Protein AF-A0A5C5FP89-F1 (afdb_monomer_lite)

Foldseek 3Di:
DDDDDPPPDPPPQADAAAALVVVQCVQAVDDFQQKEKEFEAEPPCVPAPADVLFDDDDSVCQSVVCVVQVSYNYHYYYLDPPHNVVQCQQQVHDHPRKMWIWGGHPFIFTQDIDTDNDVVVVVVVSVCCVVPNGDNVVGHTGCSPDQWDADPVRDTFGWDADPVGDIAGPDDPDPPDDDDD

pLDDT: mean 72.64, std 18.79, range [28.69, 94.38]

Radius of gyration: 19.4 Å; chains: 1; bounding box: 51×46×52 Å

Secondary structure (DSSP, 8-state):
-----------PPPPEE-SHHHHHHHHHHSPTT-EEEEEEE-S-GGGS-PPTTPPPPPHHHHHHHHHH-TTSEEEEEE--TTTHHHHHHHHT--SSSEEEEEE-SSS-EEEEEE--SSHHHHHHHHHHHHHSPPPGGGPEEP----SEEEPTTS-EEEEEE-TTS-EEETTS---------

Structure (mmCIF, N/CA/C/O backbone):
data_AF-A0A5C5FP89-F1
#
_entry.id   AF-A0A5C5FP89-F1
#
loop_
_atom_site.group_PDB
_atom_site.id
_atom_site.type_symbol
_atom_site.label_atom_id
_atom_site.label_alt_id
_atom_site.label_comp_id
_atom_site.label_asym_id
_atom_site.label_entity_id
_atom_site.label_seq_id
_atom_site.pdbx_PDB_ins_code
_atom_site.Cartn_x
_atom_site.Cartn_y
_atom_site.Cartn_z
_atom_site.occupancy
_atom_site.B_iso_or_equiv
_atom_site.auth_seq_id
_atom_site.auth_comp_id
_atom_site.auth_asym_id
_atom_site.auth_atom_id
_atom_site.pdbx_PDB_model_num
ATOM 1 N N . MET A 1 1 ? 16.993 -32.644 32.999 1.00 43.03 1 MET A N 1
ATOM 2 C CA . MET A 1 1 ? 16.289 -31.362 32.798 1.00 43.03 1 MET A CA 1
ATOM 3 C C . MET A 1 1 ? 16.339 -31.064 31.312 1.00 43.03 1 MET A C 1
ATOM 5 O O . MET A 1 1 ? 17.426 -30.865 30.789 1.00 43.03 1 MET A O 1
ATOM 9 N N . GLN A 1 2 ? 15.215 -31.202 30.614 1.00 43.31 2 GLN A N 1
ATOM 10 C CA . GLN A 1 2 ? 15.144 -31.054 29.160 1.00 43.31 2 GLN A CA 1
ATOM 11 C C . GLN A 1 2 ? 14.894 -29.572 28.864 1.00 43.31 2 GLN A C 1
ATOM 13 O O . GLN A 1 2 ? 13.896 -29.02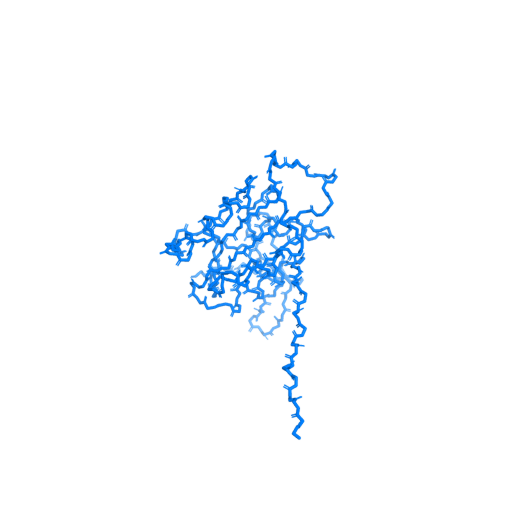0 29.318 1.00 43.31 2 GLN A O 1
ATOM 18 N N . ALA A 1 3 ? 15.847 -28.912 28.205 1.00 45.69 3 ALA A N 1
ATOM 19 C CA . ALA A 1 3 ? 15.730 -27.511 27.826 1.00 45.69 3 ALA A CA 1
ATOM 20 C C . ALA A 1 3 ? 14.676 -27.385 26.722 1.00 45.69 3 ALA A C 1
ATOM 22 O O . ALA A 1 3 ? 14.874 -27.867 25.607 1.00 45.69 3 ALA A O 1
ATOM 23 N N . THR A 1 4 ? 13.544 -26.770 27.047 1.00 46.62 4 THR A N 1
ATOM 24 C CA . THR A 1 4 ? 12.513 -26.402 26.081 1.00 46.62 4 THR A CA 1
ATOM 25 C C . THR A 1 4 ? 13.111 -25.338 25.162 1.00 46.62 4 THR A C 1
ATOM 27 O O . THR A 1 4 ? 13.268 -24.186 25.562 1.00 46.62 4 THR A O 1
ATOM 30 N N . GLN A 1 5 ? 13.529 -25.728 23.956 1.00 44.06 5 GLN A N 1
ATOM 31 C CA . GLN A 1 5 ? 13.910 -24.757 22.933 1.00 44.06 5 GLN A CA 1
ATOM 32 C C . GLN A 1 5 ? 12.669 -23.917 22.589 1.00 44.06 5 GLN A C 1
ATOM 34 O O . GLN A 1 5 ? 11.585 -24.492 22.442 1.00 44.06 5 GLN A O 1
ATOM 39 N N . PRO A 1 6 ? 12.783 -22.580 22.500 1.00 45.47 6 PRO A N 1
ATOM 40 C CA . PRO A 1 6 ? 11.658 -21.747 22.106 1.00 45.47 6 PRO A CA 1
ATOM 41 C C . PRO A 1 6 ? 11.221 -22.150 20.695 1.00 45.47 6 PRO A C 1
ATOM 43 O O . PRO A 1 6 ? 12.057 -22.277 19.800 1.00 45.47 6 PRO A O 1
ATOM 46 N N . LEU A 1 7 ? 9.917 -22.380 20.511 1.00 39.56 7 LEU A N 1
ATOM 47 C CA . LEU A 1 7 ? 9.324 -22.589 19.194 1.00 39.56 7 LEU A CA 1
ATOM 48 C C . LEU A 1 7 ? 9.660 -21.361 18.338 1.00 39.56 7 LEU A C 1
ATOM 50 O O . LEU A 1 7 ? 9.108 -20.282 18.547 1.00 39.56 7 LEU A O 1
ATOM 54 N N . VAL A 1 8 ? 10.586 -21.518 17.396 1.00 41.69 8 VAL A N 1
ATOM 55 C CA . VAL A 1 8 ? 10.813 -20.531 16.344 1.00 41.69 8 VAL A CA 1
ATOM 56 C C . VAL A 1 8 ? 9.601 -20.633 15.429 1.00 41.69 8 VAL A C 1
ATOM 58 O O . VAL A 1 8 ? 9.513 -21.541 14.606 1.00 41.69 8 VAL A O 1
ATOM 61 N N . VAL A 1 9 ? 8.618 -19.758 15.641 1.00 41.94 9 VAL A N 1
ATOM 62 C CA . VAL A 1 9 ? 7.492 -19.615 14.717 1.00 41.94 9 VAL A CA 1
ATOM 63 C C . VAL A 1 9 ? 8.095 -19.155 13.388 1.00 41.94 9 VAL A C 1
ATOM 65 O O . VAL A 1 9 ? 8.809 -18.146 13.387 1.00 41.94 9 VAL A O 1
ATOM 68 N N . PRO A 1 10 ? 7.899 -19.887 12.276 1.00 40.09 10 PRO A N 1
ATOM 69 C CA . PRO A 1 10 ? 8.333 -19.420 10.970 1.00 40.09 10 PRO A CA 1
ATOM 70 C C . PRO A 1 10 ? 7.722 -18.041 10.745 1.00 40.09 10 PRO A C 1
ATOM 72 O O . PRO A 1 10 ? 6.507 -17.887 10.846 1.00 40.09 10 PRO A O 1
ATOM 75 N N . VAL A 1 11 ? 8.564 -17.036 10.500 1.00 51.38 11 VAL A N 1
ATOM 76 C CA . VAL A 1 11 ? 8.094 -15.722 10.061 1.00 51.38 11 VAL A CA 1
ATOM 77 C C . VAL A 1 11 ? 7.350 -15.979 8.757 1.00 51.38 11 VAL A C 1
ATOM 79 O O . VAL A 1 11 ? 7.975 -16.388 7.778 1.00 51.38 11 VAL A O 1
ATOM 82 N N . GLU A 1 12 ? 6.022 -15.843 8.772 1.00 49.97 12 GLU A N 1
ATOM 83 C CA . GLU A 1 12 ? 5.224 -15.944 7.556 1.00 49.97 12 GLU A CA 1
ATOM 84 C C . GLU A 1 12 ? 5.830 -14.986 6.534 1.00 49.97 12 GLU A C 1
ATOM 86 O O . GLU A 1 12 ? 6.092 -13.815 6.831 1.00 49.97 12 GLU A O 1
ATOM 91 N N . ALA A 1 13 ? 6.161 -15.521 5.359 1.00 54.00 13 ALA A N 1
ATOM 92 C CA . ALA A 1 13 ? 6.720 -14.716 4.291 1.00 54.00 13 ALA A CA 1
ATOM 93 C C . ALA A 1 13 ? 5.739 -13.566 4.007 1.00 54.00 13 ALA A C 1
ATOM 95 O O . ALA A 1 13 ? 4.537 -13.832 3.911 1.00 54.00 13 ALA A O 1
ATOM 96 N N . PRO A 1 14 ? 6.207 -12.308 3.906 1.00 64.69 14 PRO A N 1
ATOM 97 C CA . PRO A 1 14 ? 5.316 -11.193 3.628 1.00 64.69 14 PRO A CA 1
ATOM 98 C C . PRO A 1 14 ? 4.560 -11.475 2.328 1.00 64.69 14 PRO A C 1
ATOM 100 O O . PRO A 1 14 ? 5.167 -11.627 1.269 1.00 64.69 14 PRO A O 1
ATOM 103 N N . HIS A 1 15 ? 3.239 -11.602 2.441 1.00 78.62 15 HIS A N 1
ATOM 104 C CA . HIS A 1 15 ? 2.358 -11.860 1.313 1.00 78.62 15 HIS A CA 1
ATOM 105 C C . HIS A 1 15 ? 2.181 -10.576 0.497 1.00 78.62 15 HIS A C 1
ATOM 107 O O . HIS A 1 15 ? 1.910 -9.506 1.051 1.00 78.62 15 HIS A O 1
ATOM 113 N N . GLU A 1 16 ? 2.367 -10.684 -0.814 1.00 88.12 16 GLU A N 1
ATOM 114 C CA . GLU A 1 16 ? 2.169 -9.584 -1.751 1.00 88.12 16 GLU A CA 1
ATOM 115 C C . GLU A 1 16 ? 0.729 -9.595 -2.258 1.00 88.12 16 GLU A C 1
ATOM 117 O O . GLU A 1 16 ? 0.216 -10.632 -2.660 1.00 88.12 16 GLU A O 1
ATOM 122 N N . LEU A 1 17 ? 0.083 -8.432 -2.238 1.00 89.75 17 LEU A N 1
ATOM 123 C CA . LEU A 1 17 ? -1.274 -8.252 -2.740 1.00 89.75 17 LEU A CA 1
ATOM 124 C C . LEU A 1 17 ? -1.214 -8.004 -4.248 1.00 89.75 17 LEU A C 1
ATOM 126 O O . LEU A 1 17 ? -0.549 -7.065 -4.695 1.00 89.75 17 LEU A O 1
ATOM 130 N N . GLU A 1 18 ? -1.944 -8.790 -5.026 1.00 90.19 18 GLU A N 1
ATOM 131 C CA . GLU A 1 18 ? -1.936 -8.730 -6.492 1.00 90.19 18 GLU A CA 1
ATOM 132 C C . GLU A 1 18 ? -3.282 -8.256 -7.059 1.00 90.19 18 GLU A C 1
ATOM 134 O O . GLU A 1 18 ? -3.382 -7.865 -8.226 1.00 90.19 18 GLU A O 1
ATOM 139 N N . THR A 1 19 ? -4.339 -8.252 -6.243 1.00 88.50 19 THR A N 1
ATOM 140 C CA . THR A 1 19 ? -5.709 -7.976 -6.689 1.00 88.50 19 THR A CA 1
ATOM 141 C C . THR A 1 19 ? -6.420 -6.908 -5.856 1.00 88.50 19 THR A C 1
ATOM 143 O O . THR A 1 19 ? -6.115 -6.644 -4.693 1.00 88.50 19 THR A O 1
ATOM 146 N N . VAL A 1 20 ? -7.439 -6.279 -6.454 1.00 87.62 20 VAL A N 1
ATOM 147 C CA . VAL A 1 20 ? -8.316 -5.328 -5.741 1.00 87.62 20 VAL A CA 1
ATOM 148 C C . VAL A 1 20 ? -9.168 -6.027 -4.675 1.00 87.62 20 VAL A C 1
ATOM 150 O O . VAL A 1 20 ? -9.603 -5.372 -3.728 1.00 87.62 20 VAL A O 1
ATOM 153 N N . ASP A 1 21 ? -9.426 -7.328 -4.817 1.00 85.94 21 ASP A N 1
ATOM 154 C CA . ASP A 1 21 ? -10.199 -8.082 -3.830 1.00 85.94 21 ASP A CA 1
ATOM 155 C C . ASP A 1 21 ? -9.371 -8.325 -2.560 1.00 85.94 21 ASP A C 1
ATOM 157 O O . ASP A 1 21 ? -9.863 -8.021 -1.479 1.00 85.94 21 ASP A O 1
ATOM 161 N N . GLU A 1 22 ? -8.096 -8.706 -2.674 1.00 88.94 22 GLU A N 1
ATOM 162 C CA . GLU A 1 22 ? -7.185 -8.811 -1.519 1.00 88.94 22 GLU A CA 1
ATOM 163 C C . GLU A 1 22 ? -6.977 -7.447 -0.841 1.00 88.94 22 GLU A C 1
ATOM 165 O O . 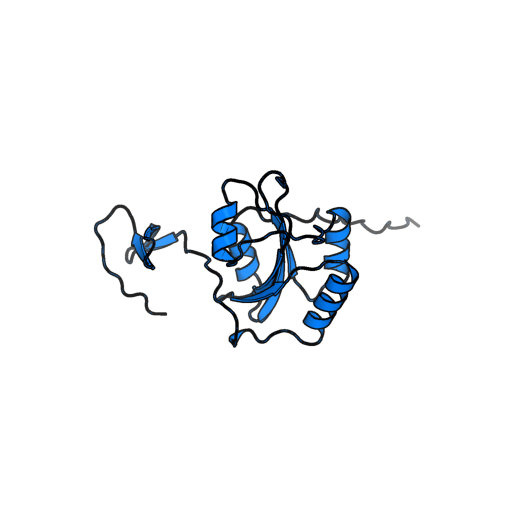GLU A 1 22 ? -7.067 -7.324 0.380 1.00 88.94 22 GLU A O 1
ATOM 170 N N . LEU A 1 23 ? -6.790 -6.382 -1.635 1.00 90.94 23 LEU A N 1
ATOM 171 C CA . LEU A 1 23 ? -6.728 -5.008 -1.124 1.00 90.94 23 LEU A CA 1
ATOM 172 C C . LEU A 1 23 ? -7.995 -4.641 -0.334 1.00 90.94 23 LEU A C 1
ATOM 174 O O . LEU A 1 23 ? -7.919 -3.981 0.704 1.00 90.94 23 LEU A O 1
ATOM 178 N N . ARG A 1 24 ? -9.171 -5.034 -0.841 1.00 86.06 24 ARG A N 1
ATOM 179 C CA . ARG A 1 24 ? -10.451 -4.799 -0.169 1.00 86.06 24 ARG A CA 1
ATOM 180 C C . ARG A 1 24 ? -10.517 -5.570 1.139 1.00 86.06 24 ARG A C 1
ATOM 182 O O . ARG A 1 24 ? -10.931 -4.982 2.130 1.00 86.06 24 ARG A O 1
ATOM 189 N N . GLU A 1 25 ? -10.171 -6.850 1.129 1.00 86.81 25 GLU A N 1
ATOM 190 C CA . GLU A 1 25 ? -10.216 -7.694 2.323 1.00 86.81 25 GLU A CA 1
ATOM 191 C C . GLU A 1 25 ? -9.359 -7.099 3.437 1.00 86.81 25 GLU A C 1
ATOM 193 O O . GLU A 1 25 ? -9.886 -6.866 4.520 1.00 86.81 25 GLU A O 1
ATOM 198 N N . VAL A 1 26 ? -8.115 -6.718 3.128 1.00 90.06 26 VAL A N 1
ATOM 199 C CA . VAL A 1 26 ? -7.213 -6.046 4.076 1.00 90.06 26 VAL A CA 1
ATOM 200 C C . VAL A 1 26 ? -7.820 -4.747 4.608 1.00 90.06 26 VAL A C 1
ATOM 202 O O . VAL A 1 26 ? -7.876 -4.526 5.810 1.00 90.06 26 VAL A O 1
ATOM 205 N N . LEU A 1 27 ? -8.309 -3.864 3.735 1.00 87.25 27 LEU A N 1
ATOM 206 C CA . LEU A 1 27 ? -8.852 -2.574 4.175 1.00 87.25 27 LEU A CA 1
ATOM 207 C C . LEU A 1 27 ? -10.108 -2.712 5.045 1.00 87.25 27 LEU A C 1
ATOM 209 O O . LEU A 1 27 ? -10.305 -1.907 5.954 1.00 87.25 27 LEU A O 1
ATOM 213 N N . LEU A 1 28 ? -10.961 -3.694 4.749 1.00 85.00 28 LEU A N 1
ATOM 214 C CA . LEU A 1 28 ? -12.220 -3.914 5.461 1.00 85.00 28 LEU A CA 1
ATOM 215 C C . LEU A 1 28 ? -12.056 -4.744 6.740 1.00 85.00 28 LEU A C 1
ATOM 217 O O . LEU A 1 28 ? -12.933 -4.665 7.598 1.00 85.00 28 LEU A O 1
ATOM 221 N N . SER A 1 29 ? -10.987 -5.539 6.869 1.00 84.25 29 SER A N 1
ATOM 222 C CA . SER A 1 29 ? -10.703 -6.306 8.089 1.00 84.25 29 SER A CA 1
ATOM 223 C C . SER A 1 29 ? -10.121 -5.456 9.214 1.00 84.25 29 SER A C 1
ATOM 225 O O . SER A 1 29 ? -10.146 -5.874 10.367 1.00 84.25 29 SER A O 1
ATOM 227 N N . GLU A 1 30 ? -9.574 -4.290 8.881 1.00 87.38 30 GLU A N 1
ATOM 228 C CA . GLU A 1 30 ? -8.964 -3.378 9.844 1.00 87.38 30 GLU A CA 1
ATOM 229 C C . GLU A 1 30 ? -10.005 -2.521 10.570 1.00 87.38 30 GLU A C 1
ATOM 231 O O . GLU A 1 30 ? -11.044 -2.156 10.012 1.00 87.38 30 GLU A O 1
ATOM 236 N N . ASP A 1 31 ? -9.692 -2.154 11.813 1.00 84.25 31 ASP A N 1
ATOM 237 C CA . ASP A 1 31 ? -10.532 -1.267 12.613 1.00 84.25 31 ASP A CA 1
ATOM 238 C C . ASP A 1 31 ? -10.695 0.107 11.948 1.00 84.25 31 ASP A C 1
ATOM 240 O O . ASP A 1 31 ? -9.794 0.626 11.276 1.00 84.25 31 ASP A O 1
ATOM 244 N N . GLU A 1 32 ? -11.851 0.738 12.170 1.00 78.88 32 GLU A N 1
ATOM 245 C CA . GLU A 1 32 ? -12.109 2.079 11.656 1.00 78.88 32 GLU A CA 1
ATOM 246 C C . GLU A 1 32 ? -11.060 3.071 12.176 1.00 78.88 32 GLU A C 1
ATOM 248 O O . GLU A 1 32 ? -10.878 3.259 13.378 1.00 78.88 32 GLU A O 1
ATOM 253 N N . GLY A 1 33 ? -10.356 3.714 11.244 1.00 74.69 33 GLY A N 1
ATOM 254 C CA . GLY A 1 33 ? -9.308 4.681 11.566 1.00 74.69 33 GLY A CA 1
ATOM 255 C C . GLY A 1 33 ? -7.921 4.077 11.797 1.00 74.69 33 GLY A C 1
ATOM 256 O O . GLY A 1 33 ? -6.966 4.846 11.925 1.00 74.69 33 GLY A O 1
ATOM 257 N N . ARG A 1 34 ? -7.758 2.745 11.771 1.00 88.25 34 ARG A N 1
ATOM 258 C CA . ARG A 1 34 ? -6.424 2.132 11.747 1.00 88.25 34 ARG A CA 1
ATOM 259 C C . ARG A 1 34 ? -5.715 2.471 10.439 1.00 88.25 34 ARG A C 1
ATOM 261 O O . ARG A 1 34 ? -6.316 2.441 9.366 1.00 88.25 34 ARG A O 1
ATOM 268 N N . LEU A 1 35 ? -4.435 2.828 10.525 1.00 92.75 35 LEU A N 1
ATOM 269 C CA . LEU A 1 35 ? -3.644 3.175 9.350 1.00 92.75 35 LEU A CA 1
ATOM 270 C C . LEU A 1 35 ? -3.104 1.919 8.668 1.00 92.75 35 LEU A C 1
ATOM 272 O O . LEU A 1 35 ? -2.380 1.125 9.272 1.00 92.75 35 LEU A O 1
ATOM 276 N N . VAL A 1 36 ? -3.416 1.806 7.381 1.00 93.81 36 VAL A N 1
ATOM 277 C CA . VAL A 1 36 ? -2.925 0.763 6.483 1.00 93.81 36 VAL A CA 1
ATOM 278 C C . VAL A 1 36 ? -1.993 1.408 5.468 1.00 93.81 36 VAL A C 1
ATOM 280 O O . VAL A 1 36 ? -2.368 2.361 4.784 1.00 93.81 36 VAL A O 1
ATOM 283 N N . VAL A 1 37 ? -0.761 0.926 5.380 1.00 94.38 37 VAL A N 1
ATOM 284 C CA . VAL A 1 37 ? 0.285 1.480 4.521 1.00 94.38 37 VAL A CA 1
ATOM 285 C C . VAL A 1 37 ? 0.610 0.475 3.427 1.00 94.38 37 VAL A C 1
ATOM 287 O O . VAL A 1 37 ? 1.038 -0.635 3.712 1.00 94.38 37 VAL A O 1
ATOM 290 N N . PHE A 1 38 ? 0.450 0.879 2.172 1.00 93.88 38 PHE A N 1
ATOM 291 C CA . PHE A 1 38 ? 0.782 0.065 1.009 1.00 93.88 38 PHE A CA 1
ATOM 292 C C . PHE A 1 38 ? 2.047 0.570 0.331 1.00 93.88 38 PHE A C 1
ATOM 294 O O . PHE A 1 38 ? 2.103 1.729 -0.082 1.00 93.88 38 PHE A O 1
ATOM 301 N N . GLU A 1 39 ? 3.021 -0.308 0.123 1.00 92.25 39 GLU A N 1
ATOM 302 C CA . GLU A 1 39 ? 4.053 -0.117 -0.892 1.00 92.25 39 GLU A CA 1
ATOM 303 C C . GLU A 1 39 ? 3.571 -0.735 -2.209 1.00 92.25 39 GLU A C 1
ATOM 305 O O . GLU A 1 39 ? 3.544 -1.949 -2.355 1.00 92.25 39 GLU A O 1
ATOM 310 N N . CYS A 1 40 ? 3.194 0.087 -3.185 1.00 90.62 40 CYS A N 1
ATOM 311 C CA . CYS A 1 40 ? 2.843 -0.365 -4.530 1.00 90.62 40 CYS A CA 1
ATOM 312 C C . CYS A 1 40 ? 4.087 -0.368 -5.419 1.00 90.62 40 CYS A C 1
ATOM 314 O O . CYS A 1 40 ? 4.668 0.699 -5.628 1.00 90.62 40 CYS A O 1
ATOM 316 N N . PHE A 1 41 ? 4.472 -1.507 -5.987 1.00 87.12 41 PHE A N 1
ATOM 317 C CA . PHE A 1 41 ? 5.668 -1.656 -6.827 1.00 87.12 41 PHE A CA 1
ATOM 318 C C . PHE A 1 41 ? 5.368 -2.499 -8.075 1.00 87.12 41 PHE A C 1
ATOM 320 O O . PHE A 1 41 ? 4.424 -3.276 -8.087 1.00 87.12 41 PHE A O 1
ATOM 327 N N . ASP A 1 42 ? 6.135 -2.309 -9.149 1.00 83.12 42 ASP A N 1
ATOM 328 C CA . ASP A 1 42 ? 6.012 -3.082 -10.395 1.00 83.12 42 ASP A CA 1
ATOM 329 C C . ASP A 1 42 ? 7.327 -3.847 -10.599 1.00 83.12 42 ASP A C 1
ATOM 331 O O . ASP A 1 42 ? 8.382 -3.216 -10.715 1.00 83.12 42 ASP A O 1
ATOM 335 N N . GLU A 1 43 ? 7.276 -5.182 -10.571 1.00 68.44 43 GLU A N 1
ATOM 336 C CA . GLU A 1 43 ? 8.444 -6.046 -10.801 1.00 68.44 43 GLU A CA 1
ATOM 337 C C . GLU A 1 43 ? 8.872 -6.051 -12.276 1.00 68.44 43 GLU A C 1
ATOM 339 O O . GLU A 1 43 ? 10.064 -6.132 -12.585 1.00 68.44 43 GLU A O 1
ATOM 344 N N . ASP A 1 44 ? 7.923 -5.833 -13.193 1.00 64.69 44 ASP A N 1
ATOM 345 C CA . ASP A 1 44 ? 8.137 -5.725 -14.635 1.00 64.69 44 ASP A CA 1
ATOM 346 C C . ASP A 1 44 ? 8.573 -4.294 -15.011 1.00 64.69 44 ASP A C 1
ATOM 348 O O . ASP A 1 44 ? 8.008 -3.634 -15.897 1.00 64.69 44 ASP A O 1
ATOM 352 N N . LEU A 1 45 ? 9.636 -3.806 -14.354 1.00 55.38 45 LEU A N 1
ATOM 353 C CA . LEU A 1 45 ? 10.233 -2.465 -14.510 1.00 55.38 45 LEU A CA 1
ATOM 354 C C . LEU A 1 45 ? 10.488 -2.041 -15.974 1.00 55.38 45 LEU A C 1
ATOM 356 O O . LEU A 1 45 ? 10.678 -0.855 -16.244 1.00 55.38 45 LEU A O 1
ATOM 360 N N . GLY A 1 46 ? 10.458 -2.973 -16.933 1.00 45.72 46 GLY A N 1
ATOM 361 C CA . GLY A 1 46 ? 10.626 -2.730 -18.367 1.00 45.72 46 GLY A CA 1
ATOM 362 C C . GLY A 1 46 ? 9.574 -1.818 -19.021 1.00 45.72 46 GLY A C 1
ATOM 363 O O . GLY A 1 46 ? 9.813 -1.347 -20.131 1.00 45.72 46 GLY A O 1
ATOM 364 N N . ALA A 1 47 ? 8.439 -1.527 -18.367 1.00 45.34 47 ALA A N 1
ATOM 365 C CA . ALA A 1 47 ? 7.380 -0.674 -18.932 1.00 45.34 47 ALA A CA 1
ATOM 366 C C . ALA A 1 47 ? 6.996 0.557 -18.085 1.00 45.34 47 ALA A C 1
ATOM 368 O O . ALA A 1 47 ? 6.087 1.302 -18.471 1.00 45.34 47 ALA A O 1
ATOM 369 N N . PHE A 1 48 ? 7.647 0.792 -16.943 1.00 48.50 48 PHE A N 1
ATOM 370 C CA . PHE A 1 48 ? 7.384 1.970 -16.112 1.00 48.50 48 PHE A CA 1
ATOM 371 C C . PHE A 1 48 ? 8.373 3.091 -16.422 1.00 48.50 48 PHE A C 1
ATOM 373 O O . PHE A 1 48 ? 9.538 2.842 -16.700 1.00 48.50 48 PHE A O 1
ATOM 380 N N . ARG A 1 49 ? 7.933 4.354 -16.341 1.00 50.53 49 ARG A N 1
ATOM 381 C CA . ARG A 1 49 ? 8.873 5.456 -16.099 1.00 50.53 49 ARG A CA 1
ATOM 382 C C . ARG A 1 49 ? 9.264 5.348 -14.623 1.00 50.53 49 ARG A C 1
ATOM 384 O O . ARG A 1 49 ? 8.432 5.749 -13.803 1.00 50.53 49 ARG A O 1
ATOM 391 N N . PRO A 1 50 ? 10.434 4.791 -14.254 1.00 54.66 50 PRO A N 1
ATOM 392 C CA . PRO A 1 50 ? 10.850 4.802 -12.862 1.00 54.66 50 PRO A CA 1
ATOM 393 C C . PRO A 1 50 ? 10.878 6.256 -12.399 1.00 54.66 50 PRO A C 1
ATOM 395 O O . PRO A 1 50 ? 11.333 7.146 -13.125 1.00 54.66 50 PRO A O 1
ATOM 398 N N . VAL A 1 51 ? 10.368 6.522 -11.200 1.00 56.94 51 VAL A N 1
ATOM 399 C CA . VAL A 1 51 ? 10.672 7.797 -10.549 1.00 56.94 51 VAL A CA 1
ATOM 400 C C . VAL A 1 51 ? 12.185 7.827 -10.364 1.00 56.94 51 VAL A C 1
ATOM 402 O O . VAL A 1 51 ? 12.724 6.882 -9.780 1.00 56.94 51 VAL A O 1
ATOM 405 N N . PRO A 1 52 ? 12.889 8.868 -10.838 1.00 55.41 52 PRO A N 1
ATOM 406 C CA . PRO A 1 52 ? 14.315 8.987 -10.592 1.00 55.41 52 PRO A CA 1
ATOM 407 C C . PRO A 1 52 ? 14.573 8.875 -9.086 1.00 55.41 52 PRO A C 1
ATOM 409 O O . PRO A 1 52 ? 13.988 9.621 -8.303 1.00 55.41 52 PRO A O 1
ATOM 412 N N . ASN A 1 53 ? 15.436 7.939 -8.695 1.00 58.94 53 ASN A N 1
ATOM 413 C CA . ASN A 1 53 ? 15.862 7.692 -7.313 1.00 58.94 53 ASN A CA 1
ATOM 414 C C . ASN A 1 53 ? 14.838 7.049 -6.363 1.00 58.94 53 ASN A C 1
ATOM 416 O O . ASN A 1 53 ? 15.185 6.846 -5.204 1.00 58.94 53 ASN A O 1
ATOM 420 N N . ALA A 1 54 ? 13.628 6.682 -6.800 1.00 61.50 54 ALA A N 1
ATOM 421 C CA . ALA A 1 54 ? 12.742 5.906 -5.929 1.00 61.50 54 ALA A CA 1
ATOM 422 C C . ALA A 1 54 ? 13.186 4.441 -5.901 1.00 61.50 54 ALA A C 1
ATOM 424 O O . ALA A 1 54 ? 13.317 3.802 -6.947 1.00 61.50 54 ALA A O 1
ATOM 425 N N . ARG A 1 55 ? 13.428 3.914 -4.700 1.00 64.75 55 ARG A N 1
ATOM 426 C CA . ARG A 1 55 ? 13.822 2.517 -4.497 1.00 64.75 55 ARG A CA 1
ATOM 427 C C . ARG A 1 55 ? 12.623 1.709 -4.019 1.00 64.75 55 ARG A C 1
ATOM 429 O O . ARG A 1 55 ? 11.938 2.125 -3.090 1.00 64.75 55 ARG A O 1
ATOM 436 N N . VAL A 1 56 ? 12.393 0.569 -4.668 1.00 73.00 56 VAL A N 1
ATOM 437 C CA . VAL A 1 56 ? 11.537 -0.493 -4.126 1.00 73.00 56 VAL A CA 1
ATOM 438 C C . VAL A 1 56 ? 12.254 -1.062 -2.908 1.00 73.00 56 VAL A C 1
ATOM 440 O O . VAL A 1 56 ? 13.465 -1.302 -2.968 1.00 73.00 56 VAL A O 1
ATOM 443 N N . LEU A 1 57 ? 11.535 -1.252 -1.809 1.00 74.31 57 LEU A N 1
ATOM 444 C CA . LEU A 1 57 ? 12.086 -1.878 -0.624 1.00 74.31 57 LEU A CA 1
ATOM 445 C C . LEU A 1 57 ? 12.386 -3.355 -0.933 1.00 74.31 57 LEU A C 1
ATOM 447 O O . LEU A 1 57 ? 11.482 -4.082 -1.361 1.00 74.31 57 LEU A O 1
ATOM 451 N N . PRO A 1 58 ? 13.628 -3.826 -0.716 1.00 78.56 58 PRO A N 1
ATOM 452 C CA . PRO A 1 58 ? 13.962 -5.232 -0.897 1.00 78.56 58 PRO A CA 1
ATOM 453 C C . PRO A 1 58 ? 13.080 -6.123 -0.024 1.00 78.56 58 PRO A C 1
ATOM 455 O O . PRO A 1 58 ? 12.814 -5.782 1.130 1.00 78.56 58 PRO A O 1
ATOM 458 N N . PHE A 1 59 ? 12.690 -7.285 -0.550 1.00 74.00 59 PHE A N 1
ATOM 459 C CA . PHE A 1 59 ? 11.809 -8.238 0.132 1.00 74.00 59 PHE A CA 1
ATOM 460 C C . PHE A 1 59 ? 12.260 -8.549 1.569 1.00 74.00 59 PHE A C 1
ATOM 462 O O . PHE A 1 59 ? 11.464 -8.499 2.503 1.00 74.00 59 PHE A O 1
ATOM 469 N N . GLU A 1 60 ? 13.564 -8.754 1.767 1.00 78.44 60 GLU A N 1
ATOM 470 C CA . GLU A 1 60 ? 14.180 -9.051 3.067 1.00 78.44 60 GLU A CA 1
ATOM 471 C C . GLU A 1 60 ? 13.927 -7.970 4.133 1.00 78.44 60 GLU A C 1
ATOM 473 O O . GLU A 1 60 ? 13.869 -8.271 5.322 1.00 78.44 60 GLU A O 1
ATOM 478 N N . LYS A 1 61 ? 13.745 -6.708 3.723 1.00 82.06 61 LYS A N 1
ATOM 479 C CA . LYS A 1 61 ? 13.531 -5.574 4.636 1.00 82.06 61 LYS A CA 1
ATOM 480 C C . LYS A 1 61 ? 12.063 -5.333 4.978 1.00 82.06 61 LYS A C 1
ATOM 482 O O . LYS A 1 61 ? 11.776 -4.621 5.938 1.00 82.06 61 LYS A O 1
ATOM 487 N N . ARG A 1 62 ? 11.131 -5.925 4.228 1.00 84.69 62 ARG A N 1
ATOM 488 C CA . ARG A 1 62 ? 9.682 -5.743 4.412 1.00 84.69 62 ARG A CA 1
ATOM 489 C C . ARG A 1 62 ? 9.212 -6.245 5.774 1.00 84.69 62 ARG A C 1
ATOM 491 O O . ARG A 1 62 ? 8.559 -5.514 6.515 1.00 84.69 62 ARG A O 1
ATOM 498 N N . ALA A 1 63 ? 9.640 -7.452 6.149 1.00 82.06 63 ALA A N 1
ATOM 499 C CA . ALA A 1 63 ? 9.331 -8.031 7.456 1.00 82.06 63 ALA A CA 1
ATOM 500 C C . ALA A 1 63 ? 9.925 -7.198 8.606 1.00 82.06 63 ALA A C 1
ATOM 502 O O . ALA A 1 63 ? 9.243 -6.932 9.595 1.00 82.06 63 ALA A O 1
ATOM 503 N N . SER A 1 64 ? 11.167 -6.723 8.459 1.00 86.00 64 SER A N 1
ATOM 504 C CA . SER A 1 64 ? 11.802 -5.845 9.450 1.00 86.00 64 SER A CA 1
ATOM 505 C C . SER A 1 64 ? 11.058 -4.519 9.615 1.00 86.00 64 SER A C 1
ATOM 507 O O . SER A 1 64 ? 10.971 -4.000 10.726 1.00 86.00 64 SER A O 1
ATOM 509 N N . LEU A 1 65 ? 10.490 -3.978 8.534 1.00 86.56 65 LEU A N 1
ATOM 510 C CA . LEU A 1 65 ? 9.719 -2.740 8.576 1.00 86.56 65 LEU A CA 1
ATOM 511 C C . LEU A 1 65 ? 8.401 -2.916 9.339 1.00 86.56 65 LEU A C 1
ATOM 513 O O . LEU A 1 65 ? 8.097 -2.113 10.218 1.00 86.56 65 LEU A O 1
ATOM 517 N N . ALA A 1 66 ? 7.658 -3.989 9.057 1.00 86.25 66 ALA A N 1
ATOM 518 C CA . ALA A 1 66 ? 6.439 -4.320 9.793 1.00 86.25 66 ALA A CA 1
ATOM 519 C C . ALA A 1 66 ? 6.719 -4.546 11.292 1.00 86.25 66 ALA A C 1
ATOM 521 O O . ALA A 1 66 ? 5.963 -4.087 12.145 1.00 86.25 66 ALA A O 1
ATOM 522 N N . GLN A 1 67 ? 7.849 -5.178 11.626 1.00 87.12 67 GLN A N 1
ATOM 523 C CA . GLN A 1 67 ? 8.285 -5.360 13.016 1.00 87.12 67 GLN A CA 1
ATOM 524 C C . GLN A 1 67 ? 8.664 -4.043 13.707 1.00 87.12 67 GLN A C 1
ATOM 526 O O . GLN A 1 67 ? 8.420 -3.891 14.902 1.00 87.12 67 GLN A O 1
ATOM 531 N N . ALA A 1 68 ? 9.256 -3.092 12.979 1.00 89.25 68 ALA A N 1
ATOM 532 C CA . ALA A 1 68 ? 9.657 -1.798 13.531 1.00 89.25 68 ALA A CA 1
ATOM 533 C C . ALA A 1 68 ? 8.462 -0.874 13.827 1.00 89.25 68 ALA A C 1
ATOM 535 O O . ALA A 1 68 ? 8.551 -0.032 14.721 1.00 89.25 68 ALA A O 1
ATOM 536 N N . TYR A 1 69 ? 7.347 -1.037 13.107 1.00 91.31 69 TYR A N 1
ATOM 537 C CA . TYR A 1 69 ? 6.149 -0.200 13.234 1.00 91.31 69 TYR A CA 1
ATOM 538 C C . TYR A 1 69 ? 4.879 -1.046 13.436 1.00 91.31 69 TYR A C 1
ATOM 540 O O . TYR A 1 69 ? 3.977 -1.002 12.602 1.00 91.31 69 TYR A O 1
ATOM 548 N N . PRO A 1 70 ? 4.755 -1.787 14.553 1.00 88.25 70 PRO A N 1
ATOM 549 C CA . PRO A 1 70 ? 3.665 -2.750 14.762 1.00 88.25 70 PRO A CA 1
ATOM 550 C C . PRO A 1 70 ? 2.271 -2.108 14.882 1.00 88.25 70 PRO A C 1
ATOM 552 O O . PRO A 1 70 ? 1.254 -2.788 14.763 1.00 88.25 70 PRO A O 1
ATOM 555 N N . SER A 1 71 ? 2.202 -0.797 15.130 1.00 87.94 71 SER A N 1
ATOM 556 C CA . SER A 1 71 ? 0.949 -0.035 15.134 1.00 87.94 71 SER A CA 1
ATOM 557 C C . SER A 1 71 ? 0.404 0.243 13.729 1.00 87.94 71 SER A C 1
ATOM 559 O O . SER A 1 71 ? -0.778 0.563 13.596 1.00 87.94 71 SER A O 1
ATOM 561 N N . LEU A 1 72 ? 1.228 0.101 12.687 1.00 90.56 72 LEU A N 1
ATOM 562 C CA . LEU A 1 72 ? 0.845 0.277 11.288 1.00 90.56 72 LEU A CA 1
ATOM 563 C C . LEU A 1 72 ? 0.632 -1.090 10.629 1.00 90.56 72 LEU A C 1
ATOM 565 O O . LEU A 1 72 ? 1.444 -1.998 10.790 1.00 90.56 72 LEU A O 1
ATOM 569 N N . ALA A 1 73 ? -0.432 -1.226 9.839 1.00 91.81 73 ALA A N 1
ATOM 570 C CA . ALA A 1 73 ? -0.623 -2.393 8.981 1.00 91.81 73 ALA A CA 1
ATOM 571 C C . ALA A 1 73 ? 0.111 -2.151 7.653 1.00 91.81 73 ALA A C 1
ATOM 573 O O . ALA A 1 73 ? -0.392 -1.438 6.786 1.00 91.81 73 ALA A O 1
ATOM 574 N N . ILE A 1 74 ? 1.340 -2.658 7.520 1.00 92.19 74 ILE A N 1
ATOM 575 C CA . ILE A 1 74 ? 2.179 -2.440 6.331 1.00 92.19 74 ILE A CA 1
ATOM 576 C C . ILE A 1 74 ? 2.040 -3.628 5.376 1.00 92.19 74 ILE A C 1
ATOM 578 O O . ILE A 1 74 ? 2.335 -4.762 5.744 1.00 92.19 74 ILE A O 1
ATOM 582 N N . HIS A 1 75 ? 1.633 -3.352 4.139 1.00 92.06 75 HIS A N 1
ATOM 583 C CA . HIS A 1 75 ? 1.428 -4.339 3.083 1.00 92.06 75 HIS A CA 1
ATOM 584 C C . HIS A 1 75 ? 2.144 -3.930 1.797 1.00 92.06 75 HIS A C 1
ATOM 586 O O . HIS A 1 75 ? 2.407 -2.753 1.539 1.00 92.06 75 HIS A O 1
ATOM 592 N N . HIS A 1 76 ? 2.416 -4.915 0.951 1.00 91.44 76 HIS A N 1
ATOM 593 C CA . HIS A 1 76 ? 3.126 -4.729 -0.307 1.00 91.44 76 HIS A CA 1
ATOM 594 C C . HIS A 1 76 ? 2.201 -5.144 -1.446 1.00 91.44 76 HIS A C 1
ATOM 596 O O . HIS A 1 76 ? 1.610 -6.216 -1.397 1.00 91.44 76 HIS A O 1
ATOM 602 N N . VAL A 1 77 ? 2.028 -4.269 -2.433 1.00 91.44 77 VAL A N 1
ATOM 603 C CA . VAL A 1 77 ? 1.111 -4.449 -3.561 1.00 91.44 77 VAL A CA 1
ATOM 604 C C . VAL A 1 77 ? 1.936 -4.600 -4.830 1.00 91.44 77 VAL A C 1
ATOM 606 O O . VAL A 1 77 ? 2.575 -3.639 -5.273 1.00 91.44 77 VAL A O 1
ATOM 609 N N . SER A 1 78 ? 1.896 -5.790 -5.414 1.00 89.75 78 SER A N 1
ATOM 610 C CA . SER A 1 78 ? 2.565 -6.090 -6.672 1.00 89.75 78 SER A CA 1
ATOM 611 C C . SER A 1 78 ? 1.681 -5.664 -7.847 1.00 89.75 78 SER A C 1
ATOM 613 O O . SER A 1 78 ? 0.494 -5.979 -7.925 1.00 89.75 78 SER A O 1
ATOM 615 N N . LEU A 1 79 ? 2.239 -4.880 -8.768 1.00 86.81 79 LEU A N 1
ATOM 616 C CA . LEU A 1 79 ? 1.532 -4.311 -9.919 1.00 86.81 79 LEU A CA 1
ATOM 617 C C . LEU A 1 79 ? 1.686 -5.171 -11.172 1.00 86.81 79 LEU A C 1
ATOM 619 O O . LEU A 1 79 ? 1.923 -4.656 -12.269 1.00 86.81 79 LEU A O 1
ATOM 623 N N . THR A 1 80 ? 1.498 -6.476 -11.014 1.00 82.75 80 THR A N 1
ATOM 624 C CA . THR A 1 80 ? 1.542 -7.447 -12.105 1.00 82.75 80 THR A CA 1
ATOM 625 C C . THR A 1 80 ? 0.326 -7.318 -13.027 1.00 82.75 80 THR A C 1
ATOM 627 O O . THR A 1 80 ? -0.753 -6.807 -12.686 1.00 82.75 80 THR A O 1
ATOM 630 N N . ARG A 1 81 ? 0.492 -7.755 -14.279 1.00 78.44 81 ARG A N 1
ATOM 631 C CA . ARG A 1 81 ? -0.648 -7.923 -15.191 1.00 78.44 81 ARG A CA 1
ATOM 632 C C . ARG A 1 81 ? -1.424 -9.191 -14.805 1.00 78.44 81 ARG A C 1
ATOM 634 O O . ARG A 1 81 ? -0.788 -10.184 -14.478 1.00 78.44 81 ARG A O 1
ATOM 641 N N . PRO A 1 82 ? -2.768 -9.201 -14.922 1.00 84.25 82 PRO A N 1
ATOM 642 C CA . PRO A 1 82 ? -3.618 -8.193 -15.572 1.00 84.25 82 PRO A CA 1
ATOM 643 C C . PRO A 1 82 ? -4.166 -7.090 -14.642 1.00 84.25 82 PRO A C 1
ATOM 645 O O . PRO A 1 82 ? -4.723 -6.109 -15.138 1.00 84.25 82 PRO A O 1
ATOM 648 N N . HIS A 1 83 ? -4.007 -7.214 -13.323 1.00 85.50 83 HIS A N 1
ATOM 649 C CA . HIS A 1 83 ? -4.729 -6.407 -12.326 1.00 85.50 83 HIS A CA 1
ATOM 650 C C . HIS A 1 83 ? -4.155 -5.011 -12.070 1.00 85.50 83 HIS A C 1
ATOM 652 O O . HIS A 1 83 ? -4.831 -4.160 -11.486 1.00 85.50 83 HIS A O 1
ATOM 658 N N . ARG A 1 84 ? -2.954 -4.721 -12.579 1.00 85.12 84 ARG A N 1
ATOM 659 C CA . ARG A 1 84 ? -2.283 -3.419 -12.459 1.00 85.12 84 ARG A CA 1
ATOM 660 C C . ARG A 1 84 ? -3.199 -2.199 -12.623 1.00 85.12 84 ARG A C 1
ATOM 662 O O . ARG A 1 84 ? -3.180 -1.302 -11.784 1.00 85.12 84 ARG A O 1
ATOM 669 N N . LEU A 1 85 ? -3.984 -2.126 -13.704 1.00 84.88 85 LEU A N 1
ATOM 670 C CA . LEU A 1 85 ? -4.832 -0.952 -13.974 1.00 84.88 85 LEU A CA 1
ATOM 671 C C . LEU A 1 85 ? -5.967 -0.805 -12.953 1.00 84.88 85 LEU A C 1
ATOM 673 O O . LEU A 1 85 ? -6.377 0.315 -12.648 1.00 84.88 85 LEU A O 1
ATOM 677 N N . GLU A 1 86 ? -6.483 -1.919 -12.440 1.00 86.75 86 GLU A N 1
ATOM 678 C CA . GLU A 1 86 ? -7.545 -1.927 -11.436 1.00 86.75 86 GLU A CA 1
ATOM 679 C C . GLU A 1 86 ? -7.009 -1.419 -10.095 1.00 86.75 86 GLU A C 1
ATOM 681 O O . GLU A 1 86 ? -7.605 -0.517 -9.509 1.00 86.75 86 GLU A O 1
ATOM 686 N N . LEU A 1 87 ? -5.833 -1.898 -9.674 1.00 89.19 87 LEU A N 1
ATOM 687 C CA . LEU A 1 87 ? -5.135 -1.438 -8.468 1.00 89.19 87 LEU A CA 1
ATOM 688 C C . LEU A 1 87 ? -4.764 0.051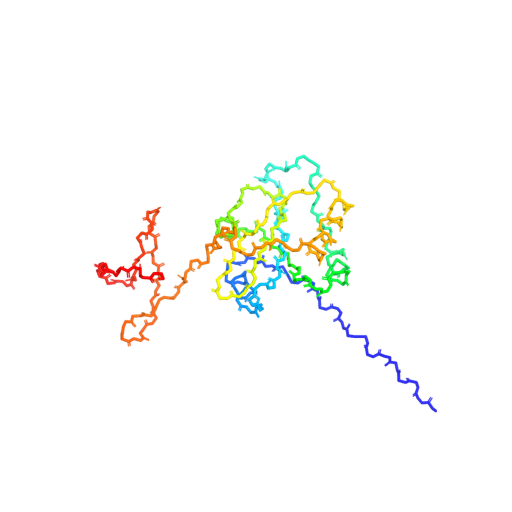 -8.541 1.00 89.19 87 LEU A C 1
ATOM 690 O O . LEU A 1 87 ? -5.013 0.812 -7.603 1.00 89.19 87 LEU A O 1
ATOM 694 N N . GLN A 1 88 ? -4.236 0.499 -9.685 1.00 87.38 88 GLN A N 1
ATOM 695 C CA . GLN A 1 88 ? -3.915 1.910 -9.928 1.00 87.38 88 GLN A CA 1
ATOM 696 C C . GLN A 1 88 ? -5.138 2.821 -9.814 1.00 87.38 88 GLN A C 1
ATOM 698 O O . GLN A 1 88 ? -5.043 3.921 -9.263 1.00 87.38 88 GLN A O 1
ATOM 703 N N . ARG A 1 89 ? -6.294 2.369 -10.314 1.00 86.31 89 ARG A N 1
ATOM 704 C CA . ARG A 1 89 ? -7.565 3.092 -10.189 1.00 86.31 89 ARG A CA 1
ATOM 705 C C . ARG A 1 89 ? -8.072 3.079 -8.751 1.00 86.31 89 ARG A C 1
ATOM 707 O O . ARG A 1 89 ? -8.356 4.152 -8.226 1.00 86.31 89 ARG A O 1
ATOM 714 N N . ALA A 1 90 ? -8.094 1.914 -8.101 1.00 86.44 90 ALA A N 1
ATOM 715 C CA . ALA A 1 90 ? -8.562 1.748 -6.724 1.00 86.44 90 ALA A CA 1
ATOM 716 C C . ALA A 1 90 ? -7.841 2.696 -5.753 1.00 86.44 90 ALA A C 1
ATOM 718 O O . ALA A 1 90 ? -8.481 3.417 -4.985 1.00 86.44 90 ALA A O 1
ATOM 719 N N . LEU A 1 91 ? -6.511 2.758 -5.852 1.00 88.25 91 LEU A N 1
ATOM 720 C CA . LEU A 1 91 ? -5.652 3.579 -4.993 1.00 88.25 91 LEU A CA 1
ATOM 721 C C . LEU A 1 91 ? -5.366 4.984 -5.572 1.00 88.25 91 LEU A C 1
ATOM 723 O O . LEU A 1 91 ? -4.755 5.838 -4.917 1.00 88.25 91 LEU A O 1
ATOM 727 N N . ARG A 1 92 ? -5.855 5.263 -6.787 1.00 86.00 92 ARG A N 1
ATOM 728 C CA . ARG A 1 92 ? -5.700 6.512 -7.553 1.00 86.00 92 ARG A CA 1
ATOM 729 C C . ARG A 1 92 ? -4.249 6.991 -7.650 1.00 86.00 92 ARG A C 1
ATOM 731 O O . ARG A 1 92 ? -3.913 8.095 -7.219 1.00 86.00 92 ARG A O 1
ATOM 738 N N . PHE A 1 93 ? -3.383 6.172 -8.232 1.00 83.19 93 PHE A N 1
ATOM 739 C CA . PHE A 1 93 ? -1.997 6.539 -8.526 1.00 83.19 93 PHE A CA 1
ATOM 740 C C . PHE A 1 93 ? -1.589 6.075 -9.929 1.00 83.19 93 PHE A C 1
ATOM 742 O O . PHE A 1 93 ? -2.149 5.133 -10.477 1.00 83.19 93 PHE A O 1
ATOM 749 N N . SER A 1 94 ? -0.605 6.750 -10.523 1.00 81.50 94 SER A N 1
ATOM 750 C CA . SER A 1 94 ? -0.143 6.492 -11.898 1.00 81.50 94 SER A CA 1
ATOM 751 C C . SER A 1 94 ? 1.345 6.151 -12.003 1.00 81.50 94 SER A C 1
ATOM 753 O O . SER A 1 94 ? 1.831 5.855 -13.091 1.00 81.50 94 SER A O 1
ATOM 755 N N . ILE A 1 95 ? 2.081 6.218 -10.889 1.00 78.69 95 ILE A N 1
ATOM 756 C CA . ILE A 1 95 ? 3.544 6.098 -10.845 1.00 78.69 95 ILE A CA 1
ATOM 757 C C . ILE A 1 95 ? 3.945 5.168 -9.694 1.00 78.69 95 ILE A C 1
ATOM 759 O O . ILE A 1 95 ? 3.449 5.399 -8.593 1.00 78.69 95 ILE A O 1
ATOM 763 N N . ALA A 1 96 ? 4.846 4.211 -9.940 1.00 79.06 96 ALA A N 1
ATOM 764 C CA . ALA A 1 96 ? 5.400 3.249 -8.982 1.00 79.06 96 ALA A CA 1
ATOM 765 C C . ALA A 1 96 ? 6.958 3.302 -8.970 1.00 79.06 96 ALA A C 1
ATOM 767 O O . ALA A 1 96 ? 7.532 3.746 -9.972 1.00 79.06 96 ALA A O 1
ATOM 768 N N . PRO A 1 97 ? 7.645 2.879 -7.885 1.00 84.56 97 PRO A N 1
ATOM 769 C CA . PRO A 1 97 ? 7.061 2.478 -6.604 1.00 84.56 97 PRO A CA 1
ATOM 770 C C . PRO A 1 97 ? 6.355 3.647 -5.921 1.00 84.56 97 PRO A C 1
ATOM 772 O O . PRO A 1 97 ? 6.719 4.789 -6.170 1.00 84.56 97 PRO A O 1
ATOM 775 N N . ARG A 1 98 ? 5.323 3.386 -5.116 1.00 88.75 98 ARG A N 1
ATOM 776 C CA . ARG A 1 98 ? 4.516 4.407 -4.432 1.00 88.75 98 ARG A CA 1
ATOM 777 C C . ARG A 1 98 ? 4.091 3.916 -3.061 1.00 88.75 98 ARG A C 1
ATOM 779 O O . ARG A 1 98 ? 3.531 2.837 -2.950 1.00 88.75 98 ARG A O 1
ATOM 786 N N . TRP A 1 99 ? 4.251 4.764 -2.056 1.00 91.69 99 TRP A N 1
ATOM 787 C CA . TRP A 1 99 ? 3.735 4.525 -0.715 1.00 91.69 99 TRP A CA 1
ATOM 788 C C . TRP A 1 99 ? 2.384 5.210 -0.553 1.00 91.69 99 TRP A C 1
ATOM 790 O O . TRP A 1 99 ? 2.246 6.395 -0.869 1.00 91.69 99 TRP A O 1
ATOM 800 N N . ILE A 1 100 ? 1.375 4.469 -0.109 1.00 93.56 100 ILE A N 1
ATOM 801 C CA . ILE A 1 100 ? -0.005 4.943 0.001 1.00 93.56 100 ILE A CA 1
ATOM 802 C C . ILE A 1 100 ? -0.521 4.636 1.398 1.00 93.56 100 ILE A C 1
ATOM 804 O O . ILE A 1 100 ? -0.505 3.487 1.820 1.00 93.56 100 ILE A O 1
ATOM 808 N N . VAL A 1 101 ? -1.002 5.658 2.101 1.00 94.38 101 VAL A N 1
ATOM 809 C CA . VAL A 1 101 ? -1.608 5.508 3.428 1.00 94.38 101 VAL A CA 1
ATOM 810 C C . VAL A 1 101 ? -3.113 5.545 3.281 1.00 94.38 101 VAL A C 1
ATOM 812 O O . VAL A 1 101 ? -3.653 6.478 2.681 1.00 94.38 101 VAL A O 1
ATOM 815 N N . CYS A 1 102 ? -3.780 4.552 3.848 1.00 92.94 102 CYS A N 1
ATOM 816 C CA . CYS A 1 102 ? -5.224 4.451 3.897 1.00 92.94 102 CYS A CA 1
ATOM 817 C C . CYS A 1 102 ? -5.725 4.360 5.338 1.00 92.94 102 CYS A C 1
ATOM 819 O O . CYS A 1 102 ? -5.018 3.875 6.218 1.00 92.94 102 CYS A O 1
ATOM 821 N N . SER A 1 103 ? -6.964 4.786 5.566 1.00 91.00 103 SER A N 1
ATOM 822 C CA . SER A 1 103 ? -7.727 4.368 6.740 1.00 91.00 103 SER A CA 1
ATOM 823 C C . SER A 1 103 ? -8.391 3.018 6.466 1.00 91.00 103 SER A C 1
ATOM 825 O O . SER A 1 103 ? -9.009 2.847 5.410 1.00 91.00 103 SER A O 1
ATOM 827 N N . GLY A 1 104 ? -8.285 2.094 7.415 1.00 86.75 104 GLY A N 1
ATOM 828 C CA . GLY A 1 104 ? -9.073 0.868 7.472 1.00 86.75 104 GLY A CA 1
ATOM 829 C C . GLY A 1 104 ? -10.520 1.119 7.903 1.00 86.75 104 GLY A C 1
ATOM 830 O O . GLY A 1 104 ? -10.907 2.250 8.235 1.00 86.75 104 GLY A O 1
ATOM 831 N N . GLY A 1 105 ? -11.318 0.057 7.874 1.00 82.19 105 GLY A N 1
ATOM 832 C CA . GLY A 1 105 ? -12.716 0.044 8.291 1.00 82.19 105 GLY A CA 1
ATOM 833 C C . GLY A 1 105 ? -13.711 0.079 7.126 1.00 82.19 105 GLY A C 1
ATOM 834 O O . GLY A 1 105 ? -13.334 -0.017 5.958 1.00 82.19 105 GLY A O 1
ATOM 835 N N . PRO A 1 106 ? -15.017 0.243 7.410 1.00 77.94 106 PRO A N 1
ATOM 836 C CA . PRO A 1 106 ? -16.090 0.072 6.423 1.00 77.94 106 PRO A CA 1
ATOM 837 C C . PRO A 1 106 ? -16.086 1.127 5.304 1.00 77.94 106 PRO A C 1
ATOM 839 O O . PRO A 1 106 ? -16.690 0.926 4.248 1.00 77.94 106 PRO A O 1
ATOM 842 N N . GLN A 1 107 ? -15.418 2.263 5.522 1.00 79.81 107 GLN A N 1
ATOM 843 C CA . GLN A 1 107 ? -15.276 3.341 4.543 1.00 79.81 107 GLN A CA 1
ATOM 844 C C . GLN A 1 107 ? -13.800 3.696 4.333 1.00 79.81 107 GLN A C 1
ATOM 846 O O . GLN A 1 107 ? -13.359 4.769 4.758 1.00 79.81 107 GLN A O 1
ATOM 851 N N . PRO A 1 108 ? -13.023 2.835 3.659 1.00 85.19 108 PRO A N 1
ATOM 852 C CA . PRO A 1 108 ? -11.602 3.070 3.510 1.00 85.19 108 PRO A CA 1
ATOM 853 C C . PRO A 1 108 ? -11.328 4.279 2.611 1.00 85.19 108 PRO A C 1
ATOM 855 O O . PRO A 1 108 ? -11.988 4.511 1.584 1.00 85.19 108 PRO A O 1
ATOM 858 N N . ARG A 1 109 ? -10.328 5.071 2.999 1.00 85.69 109 ARG A N 1
ATOM 859 C CA . ARG A 1 109 ? -9.932 6.307 2.312 1.00 85.69 109 ARG A CA 1
ATOM 860 C C . ARG A 1 109 ? -8.430 6.354 2.162 1.00 85.69 109 ARG A C 1
ATOM 862 O O . ARG A 1 109 ? -7.718 6.086 3.115 1.00 85.69 109 ARG A O 1
ATOM 869 N N . VAL A 1 110 ? -7.955 6.780 0.999 1.00 90.25 110 VAL A N 1
ATOM 870 C CA . VAL A 1 110 ? -6.562 7.173 0.816 1.00 90.25 110 VAL A CA 1
ATOM 871 C C . VAL A 1 110 ? -6.336 8.546 1.436 1.00 90.25 110 VAL A C 1
ATOM 873 O O . VAL A 1 110 ? -6.945 9.531 1.009 1.00 90.25 110 VAL A O 1
ATOM 876 N N . LEU A 1 111 ? -5.425 8.600 2.397 1.00 90.19 111 LEU A N 1
ATOM 877 C CA . LEU A 1 111 ? -5.052 9.795 3.146 1.00 90.19 111 LEU A CA 1
ATOM 878 C C . LEU A 1 111 ? -3.827 10.463 2.519 1.00 90.19 111 LEU A C 1
ATOM 880 O O . LEU A 1 111 ? -3.854 11.652 2.216 1.00 90.19 111 LEU A O 1
ATOM 884 N N . GLU A 1 112 ? -2.785 9.681 2.225 1.00 91.62 112 GLU A N 1
ATOM 885 C CA . GLU A 1 112 ? -1.533 10.192 1.665 1.00 91.62 112 GLU A CA 1
ATOM 886 C C . GLU A 1 112 ? -0.974 9.296 0.560 1.00 91.62 112 GLU A C 1
ATOM 888 O O . GLU A 1 112 ? -1.199 8.087 0.526 1.00 91.62 112 GLU A O 1
ATOM 893 N N . ARG A 1 113 ? -0.222 9.907 -0.362 1.00 90.56 113 ARG A N 1
ATOM 894 C CA . ARG A 1 113 ? 0.531 9.222 -1.421 1.00 90.56 113 ARG A CA 1
ATOM 895 C C . ARG A 1 113 ? 1.914 9.847 -1.509 1.00 90.56 113 ARG A C 1
ATOM 897 O O . ARG A 1 113 ? 2.026 11.026 -1.840 1.00 90.56 113 ARG A O 1
ATOM 904 N N . ARG A 1 114 ? 2.965 9.074 -1.262 1.00 89.12 114 ARG A N 1
ATOM 905 C CA . ARG A 1 114 ? 4.346 9.564 -1.243 1.00 89.12 114 ARG A CA 1
ATOM 906 C C . ARG A 1 114 ? 5.296 8.664 -2.012 1.00 89.12 114 ARG A C 1
ATOM 908 O O . ARG A 1 114 ? 4.999 7.514 -2.317 1.00 89.12 114 ARG A O 1
ATOM 915 N N . HIS A 1 115 ? 6.430 9.255 -2.347 1.00 86.19 115 HIS A N 1
ATOM 916 C CA . HIS A 1 115 ? 7.605 8.588 -2.883 1.00 86.19 115 HIS A CA 1
ATOM 917 C C . HIS A 1 115 ? 8.763 8.889 -1.948 1.00 86.19 115 HIS A C 1
ATOM 919 O O . HIS A 1 115 ? 8.832 9.999 -1.418 1.00 86.19 115 HIS A O 1
ATOM 925 N N . PHE A 1 116 ? 9.678 7.941 -1.795 1.00 83.50 116 PHE A N 1
ATOM 926 C CA . PHE A 1 116 ? 10.880 8.127 -0.992 1.00 83.50 116 PHE A CA 1
ATOM 927 C C . PHE A 1 116 ? 12.107 7.861 -1.848 1.00 83.50 116 PHE A C 1
ATOM 929 O O . PHE A 1 116 ? 12.148 6.891 -2.606 1.00 83.50 116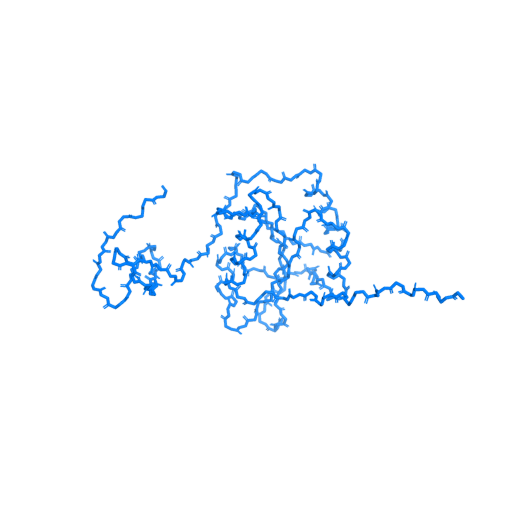 PHE A O 1
ATOM 936 N N . ALA A 1 117 ? 13.088 8.754 -1.742 1.00 79.00 117 ALA A N 1
ATOM 937 C CA . ALA A 1 117 ? 14.366 8.613 -2.430 1.00 79.00 117 ALA A CA 1
ATOM 938 C C . ALA A 1 117 ? 15.382 7.809 -1.599 1.00 79.00 117 ALA A C 1
ATOM 940 O O . ALA A 1 117 ? 16.410 7.380 -2.122 1.00 79.00 117 ALA A O 1
ATOM 941 N N . SER A 1 118 ? 15.109 7.617 -0.305 1.00 82.75 118 SER A N 1
ATOM 942 C CA . SER A 1 118 ? 15.967 6.871 0.611 1.00 82.75 118 SER A CA 1
ATOM 943 C C . SER A 1 118 ? 15.165 6.186 1.721 1.00 82.75 118 SER A C 1
ATOM 945 O O . SER A 1 118 ? 14.018 6.551 1.997 1.00 82.75 118 SER A O 1
ATOM 947 N N . GLU A 1 119 ? 15.774 5.190 2.365 1.00 84.75 119 GLU A N 1
ATOM 948 C CA . GLU A 1 119 ? 15.161 4.467 3.485 1.00 84.75 119 GLU A CA 1
ATOM 949 C C . GLU A 1 119 ? 14.999 5.370 4.714 1.00 84.75 119 GLU A C 1
ATOM 951 O O . GLU A 1 119 ? 14.003 5.272 5.424 1.00 84.75 119 GLU A O 1
ATOM 956 N N . GLU A 1 120 ? 15.909 6.320 4.936 1.00 89.19 120 GLU A N 1
ATOM 957 C CA . GLU A 1 120 ? 15.817 7.276 6.043 1.00 89.19 120 GLU A CA 1
ATOM 958 C C . GLU A 1 120 ? 14.560 8.147 5.929 1.00 89.19 120 GLU A C 1
ATOM 960 O O . GLU A 1 120 ? 13.887 8.402 6.928 1.00 89.19 120 GLU A O 1
ATOM 965 N N . GLN A 1 121 ? 14.201 8.568 4.708 1.00 90.31 121 GLN A N 1
ATOM 966 C CA . GLN A 1 121 ? 12.968 9.324 4.469 1.00 90.31 121 GLN A CA 1
ATOM 967 C C . GLN A 1 121 ? 11.720 8.479 4.739 1.00 90.31 121 GLN A C 1
ATOM 969 O O . GLN A 1 121 ? 10.748 8.991 5.296 1.00 90.31 121 GLN A O 1
ATOM 974 N N . LEU A 1 122 ? 11.752 7.196 4.368 1.00 90.25 122 LEU A N 1
ATOM 975 C CA . LEU A 1 122 ? 10.674 6.253 4.656 1.00 90.25 122 LEU A CA 1
ATOM 976 C C . LEU A 1 122 ? 10.507 6.064 6.170 1.00 90.25 122 LEU A C 1
ATOM 978 O O . LEU A 1 122 ? 9.403 6.217 6.686 1.00 90.25 122 LEU A O 1
ATOM 982 N N . HIS A 1 123 ? 11.592 5.800 6.898 1.00 91.50 123 HIS A N 1
ATOM 983 C CA . HIS A 1 123 ? 11.557 5.630 8.352 1.00 91.50 123 HIS A CA 1
ATOM 984 C C . HIS A 1 123 ? 11.078 6.890 9.081 1.00 91.50 123 HIS A C 1
ATOM 986 O O . HIS A 1 123 ? 10.278 6.795 10.016 1.00 91.50 123 HIS A O 1
ATOM 992 N N . ALA A 1 124 ? 11.519 8.073 8.641 1.00 92.31 124 ALA A N 1
ATOM 993 C CA . ALA A 1 124 ? 11.041 9.341 9.185 1.00 92.31 124 ALA A CA 1
ATOM 994 C C . ALA A 1 124 ? 9.531 9.513 8.965 1.00 92.31 124 ALA A C 1
ATOM 996 O O . ALA A 1 124 ? 8.817 9.920 9.879 1.00 92.31 124 ALA A O 1
ATOM 997 N N . PHE A 1 125 ? 9.035 9.151 7.781 1.00 93.12 125 PHE A N 1
ATOM 998 C CA . PHE A 1 125 ? 7.612 9.200 7.468 1.00 93.12 125 PHE A CA 1
ATOM 999 C C . PHE A 1 125 ? 6.782 8.210 8.293 1.00 93.12 125 PHE A C 1
ATOM 1001 O O . PHE A 1 125 ? 5.763 8.597 8.851 1.00 93.12 125 PHE A O 1
ATOM 1008 N N . LEU A 1 126 ? 7.209 6.952 8.413 1.00 93.06 126 LEU A N 1
ATOM 1009 C CA . LEU A 1 126 ? 6.485 5.957 9.211 1.00 93.06 126 LEU A CA 1
ATOM 1010 C C . LEU A 1 126 ? 6.467 6.336 10.694 1.00 93.06 126 LEU A C 1
ATOM 1012 O O . LEU A 1 126 ? 5.430 6.230 11.339 1.00 93.06 126 LEU A O 1
ATOM 1016 N N . SER A 1 127 ? 7.582 6.856 11.214 1.00 93.75 127 SER A N 1
ATOM 1017 C CA . SER A 1 127 ? 7.637 7.418 12.566 1.00 93.75 127 SER A CA 1
ATOM 1018 C C . SER A 1 127 ? 6.659 8.588 12.729 1.00 93.75 127 SER A C 1
ATOM 1020 O O . SER A 1 127 ? 5.902 8.634 13.698 1.00 93.75 127 SER A O 1
ATOM 1022 N N . GLN A 1 128 ? 6.596 9.490 11.741 1.00 94.12 128 GLN A N 1
ATOM 1023 C CA . GLN A 1 128 ? 5.618 10.577 11.729 1.00 94.12 128 GLN A CA 1
ATOM 1024 C C . GLN A 1 128 ? 4.181 10.044 11.774 1.00 94.12 128 GLN A C 1
ATOM 1026 O O . GLN A 1 128 ? 3.410 10.530 12.587 1.00 94.12 128 GLN A O 1
ATOM 1031 N N . LEU A 1 129 ? 3.820 9.034 10.974 1.00 92.81 129 LEU A N 1
ATOM 1032 C CA . LEU A 1 129 ? 2.465 8.462 10.987 1.00 92.81 129 LEU A CA 1
ATOM 1033 C C . LEU A 1 129 ? 2.074 7.873 12.346 1.00 92.81 129 LEU A C 1
ATOM 1035 O O . LEU A 1 129 ? 0.904 7.920 12.716 1.00 92.81 129 LEU A O 1
ATOM 1039 N N . VAL A 1 130 ? 3.034 7.306 13.080 1.00 91.19 130 VAL A N 1
ATOM 1040 C CA . VAL A 1 130 ? 2.790 6.762 14.423 1.00 91.19 130 VAL A CA 1
ATOM 1041 C C . VAL A 1 130 ? 2.542 7.877 15.441 1.00 91.19 130 VAL A C 1
ATOM 1043 O O . VAL A 1 130 ? 1.709 7.713 16.331 1.00 91.19 130 VAL A O 1
ATOM 1046 N N . HIS A 1 131 ? 3.256 8.997 15.330 1.00 90.50 131 HIS A N 1
ATOM 1047 C CA . HIS A 1 131 ? 3.171 10.098 16.293 1.00 90.50 131 HIS A CA 1
ATOM 1048 C C . HIS A 1 131 ? 2.093 11.137 15.962 1.00 90.50 131 HIS A C 1
ATOM 1050 O O . HIS A 1 131 ? 1.531 11.736 16.875 1.00 90.50 131 HIS A O 1
ATOM 1056 N N . ASP A 1 132 ? 1.818 11.348 14.679 1.00 89.88 132 ASP A N 1
ATOM 1057 C CA . ASP A 1 132 ? 0.910 12.364 14.151 1.00 89.88 132 ASP A CA 1
ATOM 1058 C C . ASP A 1 132 ? 0.133 11.795 12.945 1.00 89.88 132 ASP A C 1
ATOM 1060 O O . ASP A 1 132 ? 0.449 12.086 11.784 1.00 89.88 132 ASP A O 1
ATOM 1064 N N . PRO A 1 133 ? -0.837 10.893 13.196 1.00 86.69 133 PRO A N 1
ATOM 1065 C CA . PRO A 1 133 ? -1.575 10.222 12.137 1.00 86.69 133 PRO A CA 1
ATOM 1066 C C . PRO A 1 133 ? -2.494 11.201 11.385 1.00 86.69 133 PRO A C 1
ATOM 1068 O O . PRO A 1 133 ? -3.213 11.989 12.009 1.00 86.69 133 PRO A O 1
ATOM 1071 N N . PRO A 1 134 ? -2.556 11.132 10.042 1.00 82.38 134 PRO A N 1
ATOM 1072 C CA . PRO A 1 134 ? -3.447 11.979 9.261 1.00 82.38 134 PRO A CA 1
ATOM 1073 C C . PRO A 1 134 ? -4.918 11.696 9.590 1.00 82.38 134 PRO A C 1
ATOM 1075 O O . PRO A 1 134 ? -5.336 10.551 9.769 1.00 82.38 134 PRO A O 1
ATOM 1078 N N . THR A 1 135 ? -5.736 12.750 9.632 1.00 75.88 135 THR A N 1
ATOM 1079 C CA . THR A 1 135 ? -7.156 12.633 9.988 1.00 75.88 135 THR A CA 1
ATOM 1080 C C . THR A 1 135 ? -7.959 11.966 8.855 1.00 75.88 135 THR A C 1
ATOM 1082 O O . THR A 1 135 ? -7.904 12.443 7.719 1.00 75.88 135 THR A O 1
ATOM 1085 N N . PRO A 1 136 ? -8.773 10.923 9.118 1.00 64.94 136 PRO A N 1
ATOM 1086 C CA . PRO A 1 136 ? -9.467 10.162 8.067 1.00 64.94 136 PRO A CA 1
ATOM 1087 C C . PRO A 1 136 ? -10.481 10.962 7.232 1.00 64.94 136 PRO A C 1
ATOM 1089 O O . PRO A 1 136 ? -10.828 10.580 6.113 1.00 64.94 136 PRO A O 1
ATOM 1092 N N . THR A 1 137 ? -10.970 12.087 7.756 1.00 62.41 137 THR A N 1
ATOM 1093 C CA . THR A 1 137 ? -12.032 12.902 7.147 1.00 62.41 137 THR A CA 1
ATOM 1094 C C . THR A 1 137 ? -11.595 13.670 5.899 1.00 62.41 137 THR A C 1
ATOM 1096 O O . THR A 1 137 ? -12.448 14.040 5.094 1.00 62.41 137 THR A O 1
ATOM 1099 N N . SER A 1 138 ? -10.292 13.880 5.690 1.00 61.09 138 SER A N 1
ATOM 1100 C CA . SER A 1 138 ? -9.748 14.610 4.532 1.00 61.09 138 SER A CA 1
ATOM 1101 C C . SER A 1 138 ? -9.378 13.703 3.347 1.00 61.09 138 SER A C 1
ATOM 1103 O O . SER A 1 138 ? -8.977 14.188 2.286 1.00 61.09 138 SER A O 1
ATOM 1105 N N . GLY A 1 139 ? -9.530 12.384 3.504 1.00 63.41 139 GLY A N 1
ATOM 1106 C CA . GLY A 1 139 ? -9.082 11.387 2.539 1.00 63.41 139 GLY A CA 1
ATOM 1107 C C . GLY A 1 139 ? -9.981 11.204 1.314 1.00 63.41 139 GLY A C 1
ATOM 1108 O O . GLY A 1 139 ? -11.208 11.342 1.352 1.00 63.41 139 GLY A O 1
ATOM 1109 N N . THR A 1 140 ? -9.359 10.789 0.213 1.00 76.75 140 THR A N 1
ATOM 1110 C CA . THR A 1 140 ? -10.051 10.378 -1.014 1.00 76.75 140 THR A CA 1
ATOM 1111 C C . THR A 1 140 ? -10.585 8.956 -0.863 1.00 76.75 140 THR A C 1
ATOM 1113 O O . THR A 1 140 ? -9.817 8.063 -0.528 1.00 76.75 140 THR A O 1
ATOM 1116 N N . LYS A 1 141 ? -11.863 8.702 -1.163 1.00 75.88 141 LYS A N 1
ATOM 1117 C CA . LYS A 1 141 ? -12.441 7.346 -1.102 1.00 75.88 141 LYS A CA 1
ATOM 1118 C C . LYS A 1 141 ? -11.634 6.350 -1.953 1.00 75.88 141 LYS A C 1
ATOM 1120 O O . LYS A 1 141 ? -11.289 6.675 -3.091 1.00 75.88 141 LYS A O 1
ATOM 1125 N N . VAL A 1 142 ? -11.344 5.163 -1.411 1.00 70.75 142 VAL A N 1
ATOM 1126 C CA . VAL A 1 142 ? -10.744 4.066 -2.191 1.00 70.75 142 VAL A CA 1
ATOM 1127 C C . VAL A 1 142 ? -11.812 3.503 -3.131 1.00 70.75 142 VAL A C 1
ATOM 1129 O O . VAL A 1 142 ? -12.921 3.181 -2.700 1.00 70.75 142 VAL A O 1
ATOM 1132 N N . GLU A 1 143 ? -11.506 3.388 -4.425 1.00 72.38 143 GLU A N 1
ATOM 1133 C CA . GLU A 1 143 ? -12.445 2.860 -5.425 1.00 72.38 143 GLU A CA 1
ATOM 1134 C C . GLU A 1 143 ? -12.461 1.325 -5.418 1.00 72.38 143 GLU A C 1
ATOM 1136 O O . GLU A 1 143 ? -12.078 0.656 -6.376 1.00 72.38 143 GLU A O 1
ATOM 1141 N N . LEU A 1 144 ? -12.941 0.751 -4.318 1.00 57.78 144 LEU A N 1
ATOM 1142 C CA . LEU A 1 144 ? -13.209 -0.678 -4.199 1.00 57.78 144 LEU A CA 1
ATOM 1143 C C . LEU A 1 144 ? -14.553 -0.965 -4.881 1.00 57.78 144 LEU A C 1
ATOM 1145 O O . LEU A 1 144 ? -15.574 -1.096 -4.210 1.00 57.78 144 LEU A O 1
ATOM 1149 N N . ARG A 1 145 ? -14.593 -0.994 -6.221 1.00 59.25 145 ARG A N 1
ATOM 1150 C CA . ARG A 1 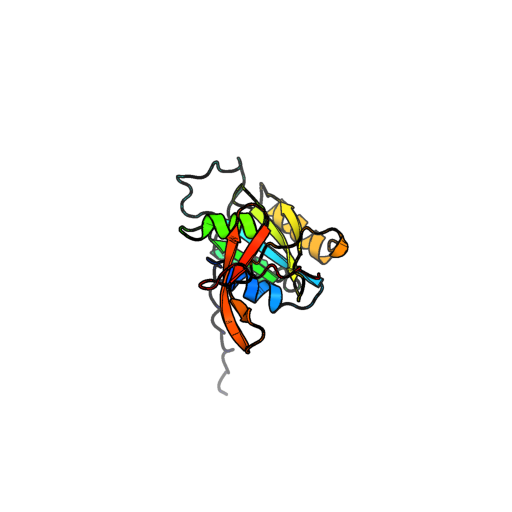145 ? -15.836 -1.295 -6.960 1.00 59.25 145 ARG A CA 1
ATOM 1151 C C . ARG A 1 145 ? -16.481 -2.565 -6.397 1.00 59.25 145 ARG A C 1
ATOM 1153 O O . ARG A 1 145 ? -15.795 -3.582 -6.360 1.00 59.25 145 ARG A O 1
ATOM 1160 N N . PRO A 1 146 ? -17.759 -2.567 -5.997 1.00 47.75 146 PRO A N 1
ATOM 1161 C CA . PRO A 1 146 ? -18.401 -3.802 -5.573 1.00 47.75 146 PRO A CA 1
ATOM 1162 C C . PRO A 1 146 ? -18.417 -4.769 -6.760 1.00 47.75 146 PRO A C 1
ATOM 1164 O O . PRO A 1 146 ? -18.938 -4.420 -7.817 1.00 47.75 146 PRO A O 1
ATOM 1167 N N . ARG A 1 147 ? -17.848 -5.970 -6.612 1.00 48.53 147 ARG A N 1
ATOM 1168 C CA . ARG A 1 147 ? -18.016 -7.030 -7.623 1.00 48.53 147 ARG A CA 1
ATOM 1169 C C . ARG A 1 147 ? -19.409 -7.655 -7.564 1.00 48.53 147 ARG A C 1
ATOM 1171 O O . ARG A 1 147 ? -19.900 -8.130 -8.578 1.00 48.53 147 ARG A O 1
ATOM 1178 N N . ARG A 1 148 ? -20.055 -7.616 -6.394 1.00 50.00 148 ARG A N 1
ATOM 1179 C CA . ARG A 1 148 ? -21.335 -8.279 -6.145 1.00 50.00 148 ARG A CA 1
ATOM 1180 C C . ARG A 1 148 ? -22.352 -7.296 -5.596 1.00 50.00 148 ARG A C 1
ATOM 1182 O O . ARG A 1 148 ? -22.171 -6.753 -4.508 1.00 50.00 148 ARG A O 1
ATOM 1189 N N . TRP A 1 149 ? -23.410 -7.069 -6.359 1.00 55.12 149 TRP A N 1
ATOM 1190 C CA . TRP A 1 149 ? -24.634 -6.464 -5.846 1.00 55.12 149 TRP A CA 1
ATOM 1191 C C . TRP A 1 149 ? -25.644 -7.570 -5.598 1.00 55.12 149 TRP A C 1
ATOM 1193 O O . TRP A 1 149 ? -25.635 -8.597 -6.276 1.00 55.12 149 TRP A O 1
ATOM 1203 N N . TRP A 1 150 ? -26.495 -7.363 -4.604 1.00 49.09 150 TRP A N 1
ATOM 1204 C CA . TRP A 1 150 ? -27.617 -8.246 -4.340 1.00 49.09 150 TRP A CA 1
ATOM 1205 C C . TRP A 1 150 ? -28.862 -7.584 -4.906 1.00 49.09 150 TRP A C 1
ATOM 1207 O O . TRP A 1 150 ? -29.152 -6.421 -4.615 1.00 49.09 150 TRP A O 1
ATOM 1217 N N . ARG A 1 151 ? -29.577 -8.310 -5.759 1.00 56.38 151 ARG A N 1
ATOM 1218 C CA . ARG A 1 151 ? -30.909 -7.915 -6.204 1.00 56.38 151 ARG A CA 1
ATOM 1219 C C . ARG A 1 151 ? -31.860 -7.921 -5.003 1.00 56.38 151 ARG A C 1
ATOM 1221 O O . ARG A 1 151 ? -31.605 -8.574 -3.992 1.00 56.38 151 ARG A O 1
ATOM 1228 N N . SER A 1 152 ? -32.985 -7.223 -5.125 1.00 54.38 152 SER A N 1
ATOM 1229 C CA . SER A 1 152 ? -34.037 -7.201 -4.097 1.00 54.38 152 SER A CA 1
ATOM 1230 C C . SER A 1 152 ? -34.626 -8.585 -3.794 1.00 54.38 152 SER A C 1
ATOM 1232 O O . SER A 1 152 ? -35.198 -8.780 -2.728 1.00 54.38 152 SER A O 1
ATOM 1234 N N . ASP A 1 153 ? -34.462 -9.548 -4.704 1.00 60.53 153 ASP A N 1
ATOM 1235 C CA . ASP A 1 153 ? -34.835 -10.956 -4.534 1.00 60.53 153 ASP A CA 1
ATOM 1236 C C . ASP A 1 153 ? -33.750 -11.806 -3.834 1.00 60.53 153 ASP A C 1
ATOM 1238 O O . ASP A 1 153 ? -33.909 -13.018 -3.697 1.00 60.53 153 ASP A O 1
ATOM 1242 N N . GLY A 1 154 ? -32.649 -11.190 -3.385 1.00 50.25 154 GLY A N 1
ATOM 1243 C CA . GLY A 1 154 ? -31.550 -11.869 -2.699 1.00 50.25 154 GLY A CA 1
ATOM 1244 C C . GLY A 1 154 ? -30.583 -12.609 -3.625 1.00 50.25 154 GLY A C 1
ATOM 1245 O O . GLY A 1 154 ? -29.752 -13.374 -3.140 1.00 50.25 154 GLY A O 1
ATOM 1246 N N . THR A 1 155 ? -30.647 -12.403 -4.944 1.00 59.75 155 THR A N 1
ATOM 1247 C CA . THR A 1 155 ? -29.685 -13.002 -5.881 1.00 59.75 155 THR A CA 1
ATOM 1248 C C . THR A 1 155 ? -28.454 -12.121 -6.092 1.00 59.75 155 THR A C 1
ATOM 1250 O O . THR A 1 155 ? -28.546 -10.900 -6.224 1.00 59.75 155 THR A O 1
ATOM 1253 N N . ALA A 1 156 ? -27.275 -12.744 -6.130 1.00 52.72 156 ALA A N 1
ATOM 1254 C CA . ALA A 1 156 ? -26.027 -12.069 -6.466 1.00 52.72 156 ALA A CA 1
ATOM 1255 C C . ALA A 1 156 ? -25.982 -11.742 -7.968 1.00 52.72 156 ALA A C 1
ATOM 1257 O O . ALA A 1 156 ? -26.293 -12.597 -8.798 1.00 52.72 156 ALA A O 1
ATOM 1258 N N . CYS A 1 157 ? -25.562 -10.530 -8.323 1.00 55.12 157 CYS A N 1
ATOM 1259 C CA . CYS A 1 157 ? -25.348 -10.115 -9.705 1.00 55.12 157 CYS A CA 1
ATOM 1260 C C . CYS A 1 157 ? -23.996 -9.432 -9.913 1.00 55.12 157 CYS A C 1
ATOM 1262 O O . CYS A 1 157 ? -23.488 -8.727 -9.033 1.00 55.12 157 CYS A O 1
ATOM 1264 N N . ASP A 1 158 ? -23.446 -9.646 -11.111 1.00 53.22 158 ASP A N 1
ATOM 1265 C CA . ASP A 1 158 ? -22.229 -8.995 -11.579 1.00 53.22 158 ASP A CA 1
ATOM 1266 C C . ASP A 1 158 ? -22.523 -7.536 -11.931 1.00 53.22 158 ASP A C 1
ATOM 1268 O O . ASP A 1 158 ? -23.453 -7.216 -12.685 1.00 53.22 158 ASP A O 1
ATOM 1272 N N . VAL A 1 159 ? -21.713 -6.644 -11.366 1.00 56.03 159 VAL A N 1
ATOM 1273 C CA . VAL A 1 159 ? -21.866 -5.199 -11.529 1.00 56.03 159 VAL A CA 1
ATOM 1274 C C . VAL A 1 159 ? -21.054 -4.730 -12.725 1.00 56.03 159 VAL A C 1
ATOM 1276 O O . VAL A 1 159 ? -19.823 -4.766 -12.716 1.00 56.03 159 VAL A O 1
ATOM 1279 N N . ILE A 1 160 ? -21.741 -4.207 -13.737 1.00 52.66 160 ILE A N 1
ATOM 1280 C CA . ILE A 1 160 ? -21.105 -3.552 -14.876 1.00 52.66 160 ILE A CA 1
ATOM 1281 C C . ILE A 1 160 ? -21.234 -2.044 -14.689 1.00 52.66 160 ILE A C 1
ATOM 1283 O O . ILE A 1 160 ? -22.334 -1.498 -14.706 1.00 52.66 160 ILE A O 1
ATOM 1287 N N . CYS A 1 161 ? -20.107 -1.355 -14.515 1.00 46.59 161 CYS A N 1
ATOM 1288 C CA . CYS A 1 161 ? -20.072 0.103 -14.411 1.00 46.59 161 CYS A CA 1
ATOM 1289 C C . CYS A 1 161 ? -19.484 0.721 -15.680 1.00 46.59 161 CYS A C 1
ATOM 1291 O O . CYS A 1 161 ? -18.347 0.418 -16.052 1.00 46.59 161 CYS A O 1
ATOM 1293 N N . SER A 1 162 ? -20.235 1.627 -16.304 1.00 45.72 162 SER A N 1
ATOM 1294 C CA . SER A 1 162 ? -19.742 2.457 -17.409 1.00 45.72 162 SER A CA 1
ATOM 1295 C C . SER A 1 162 ? -18.800 3.565 -16.916 1.00 45.72 162 SER A C 1
ATOM 1297 O O . SER A 1 162 ? -18.787 3.911 -15.733 1.00 45.72 162 SER A O 1
ATOM 1299 N N . GLU A 1 163 ? -18.026 4.161 -17.830 1.00 40.19 163 GLU A N 1
ATOM 1300 C CA . GLU A 1 163 ? -17.034 5.220 -17.552 1.00 40.19 163 GLU A CA 1
ATOM 1301 C C . GLU A 1 163 ? -17.616 6.483 -16.885 1.00 40.19 163 GLU A C 1
ATOM 1303 O O . GLU A 1 163 ? -16.870 7.316 -16.377 1.00 40.19 163 GLU A O 1
ATOM 1308 N N . ARG A 1 164 ? -18.949 6.622 -16.847 1.00 44.34 164 ARG A N 1
ATOM 1309 C CA . ARG A 1 164 ? -19.674 7.755 -16.250 1.00 44.34 164 ARG A CA 1
ATOM 1310 C C . ARG A 1 164 ? -20.448 7.403 -14.974 1.00 44.34 164 ARG A C 1
ATOM 1312 O O . ARG A 1 164 ? -21.447 8.048 -14.690 1.00 44.34 164 ARG A O 1
ATOM 1319 N N . TRP A 1 165 ? -20.000 6.408 -14.206 1.00 45.34 165 TRP A N 1
ATOM 1320 C CA . TRP A 1 165 ? -20.582 6.041 -12.898 1.00 45.34 165 TRP A CA 1
ATOM 1321 C C . TRP A 1 165 ? -21.989 5.425 -12.933 1.00 45.34 165 TRP A C 1
ATOM 1323 O O . TRP A 1 165 ? -22.565 5.169 -11.880 1.00 45.34 165 TRP A O 1
ATOM 1333 N N . ASN A 1 166 ? -22.525 5.099 -14.113 1.00 45.47 166 ASN A N 1
ATOM 1334 C CA . ASN A 1 166 ? -23.733 4.279 -14.205 1.00 45.47 166 ASN A CA 1
ATOM 1335 C C . ASN A 1 166 ? -23.340 2.809 -14.066 1.00 45.47 166 ASN A C 1
ATOM 1337 O O . ASN A 1 166 ? -22.750 2.242 -14.994 1.00 45.47 166 ASN A O 1
ATOM 1341 N N . CYS A 1 167 ? -23.648 2.232 -12.907 1.00 52.28 167 CYS A N 1
ATOM 1342 C CA . CYS A 1 167 ? -23.508 0.811 -12.616 1.00 52.28 167 CYS A CA 1
ATOM 1343 C C . CYS A 1 167 ? -24.858 0.105 -12.769 1.00 52.28 167 CYS A C 1
ATOM 1345 O O . CYS A 1 167 ? -25.884 0.628 -12.341 1.00 52.28 167 CYS A O 1
ATOM 1347 N N . TYR A 1 168 ? -24.858 -1.073 -13.385 1.00 57.56 168 TYR A N 1
ATOM 1348 C CA . TYR A 1 168 ? -26.048 -1.898 -13.566 1.00 57.56 168 TYR A CA 1
ATOM 1349 C C . TYR A 1 168 ? -25.731 -3.377 -13.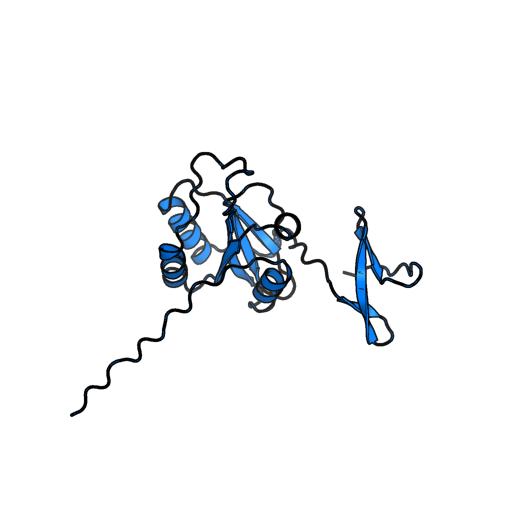341 1.00 57.56 168 TYR A C 1
ATOM 1351 O O . TYR A 1 168 ? -24.605 -3.827 -13.558 1.00 57.56 168 TYR A O 1
ATOM 1359 N N . CYS A 1 169 ? -26.743 -4.133 -12.912 1.00 56.22 169 CYS A N 1
ATOM 1360 C CA . CYS A 1 169 ? -26.650 -5.581 -12.767 1.00 56.22 169 CYS A CA 1
ATOM 1361 C C . CYS A 1 169 ? -27.041 -6.290 -14.062 1.00 56.22 169 CYS A C 1
ATOM 1363 O O . CYS A 1 169 ? -28.210 -6.297 -14.454 1.00 56.22 169 CYS A O 1
ATOM 1365 N N . ALA A 1 170 ? -26.070 -6.936 -14.703 1.00 51.16 170 ALA A N 1
ATOM 1366 C CA . ALA A 1 170 ? -26.336 -7.839 -15.818 1.00 51.16 170 ALA A CA 1
ATOM 1367 C C . ALA A 1 170 ? -27.053 -9.122 -15.328 1.00 51.16 170 ALA A C 1
ATOM 1369 O O . ALA A 1 170 ? -26.958 -9.458 -14.143 1.00 51.16 170 ALA A O 1
ATOM 1370 N N . PRO A 1 171 ? -27.812 -9.848 -16.178 1.00 51.44 171 PRO A N 1
ATOM 1371 C CA . PRO A 1 171 ? -28.052 -9.638 -17.612 1.00 51.44 171 PRO A CA 1
ATOM 1372 C C . PRO A 1 171 ? -29.410 -8.973 -17.943 1.00 51.44 171 PRO A C 1
ATOM 1374 O O . PRO A 1 171 ? -29.938 -9.156 -19.035 1.00 51.44 171 PRO A O 1
ATOM 1377 N N . SER A 1 172 ? -30.025 -8.234 -17.017 1.00 47.03 172 SER A N 1
ATOM 1378 C CA . SER A 1 172 ? -31.406 -7.734 -17.166 1.00 47.03 172 SER A CA 1
ATOM 1379 C C . SER A 1 172 ? -31.435 -6.218 -17.461 1.00 47.03 172 SER A C 1
ATOM 1381 O O . SER A 1 172 ? -30.482 -5.529 -17.100 1.00 47.03 172 SER A O 1
ATOM 1383 N N . PRO A 1 173 ? -32.469 -5.686 -18.153 1.00 41.31 173 PRO A N 1
ATOM 1384 C CA . PRO A 1 173 ? -32.486 -4.305 -18.657 1.00 41.31 173 PRO A CA 1
ATOM 1385 C C . PRO A 1 173 ? -32.348 -3.267 -17.527 1.00 41.31 173 PRO A C 1
ATOM 1387 O O . PRO A 1 173 ? -32.652 -3.581 -16.375 1.00 41.31 173 PRO A O 1
ATOM 1390 N N . PRO A 1 174 ? -31.874 -2.041 -17.831 1.00 43.59 174 PRO A N 1
ATOM 1391 C CA . PRO A 1 174 ? -31.386 -1.092 -16.835 1.00 43.59 174 PRO A CA 1
ATOM 1392 C C . PRO A 1 174 ? -32.506 -0.654 -15.889 1.00 43.59 174 PRO A C 1
ATOM 1394 O O . PRO A 1 174 ? -33.320 0.210 -16.212 1.00 43.59 174 PRO A O 1
ATOM 1397 N N . VAL A 1 175 ? -32.523 -1.229 -14.690 1.00 41.38 175 VAL A N 1
ATOM 1398 C CA . VAL A 1 175 ? -33.235 -0.648 -13.556 1.00 41.38 175 VAL A CA 1
ATOM 1399 C C . VAL A 1 175 ? -32.328 0.449 -13.013 1.00 41.38 175 VAL A C 1
ATOM 1401 O O . VAL A 1 175 ? -31.293 0.170 -12.409 1.00 41.38 175 VAL A O 1
ATOM 1404 N N . PHE A 1 176 ? -32.682 1.703 -13.286 1.00 39.56 176 PHE A N 1
ATOM 1405 C CA . PHE A 1 176 ? -32.026 2.866 -12.696 1.00 39.56 176 PHE A CA 1
ATOM 1406 C C . PHE A 1 176 ? -32.338 2.896 -11.196 1.00 39.56 176 PHE A C 1
ATOM 1408 O O . PHE A 1 176 ? -33.341 3.457 -10.765 1.00 39.56 176 PHE A O 1
ATOM 1415 N N . GLY A 1 177 ? -31.494 2.247 -10.398 1.00 39.19 177 GLY A N 1
ATOM 1416 C CA . GLY A 1 177 ? -31.471 2.430 -8.954 1.00 39.19 177 GLY A CA 1
ATOM 1417 C C . GLY A 1 177 ? -30.667 3.681 -8.615 1.00 39.19 177 GLY A C 1
ATOM 1418 O O . GLY A 1 177 ? -29.511 3.800 -9.019 1.00 39.19 177 GLY A O 1
ATOM 1419 N N . LEU A 1 178 ? -31.271 4.621 -7.889 1.00 31.94 178 LEU A N 1
ATOM 1420 C CA . LEU A 1 178 ? -30.546 5.736 -7.285 1.00 31.94 178 LEU A CA 1
ATOM 1421 C C . LEU A 1 178 ? -29.618 5.198 -6.187 1.00 31.94 178 LEU A C 1
ATOM 1423 O O . LEU A 1 178 ? -30.081 4.575 -5.233 1.00 31.94 178 LEU A O 1
ATOM 1427 N N . CYS A 1 179 ? -28.318 5.476 -6.306 1.00 33.06 179 CYS A N 1
ATOM 1428 C CA . CYS A 1 179 ? -27.365 5.312 -5.213 1.00 33.06 179 CYS A CA 1
ATOM 1429 C C . CYS A 1 179 ? -27.711 6.312 -4.102 1.00 33.06 179 CYS A C 1
ATOM 1431 O O . CYS A 1 179 ? -27.452 7.507 -4.248 1.00 33.06 179 CYS A O 1
ATOM 1433 N N . LEU A 1 180 ? -28.283 5.833 -2.999 1.00 28.69 180 LEU A N 1
ATOM 1434 C CA . LEU A 1 180 ? -28.271 6.566 -1.737 1.00 28.69 180 LEU A CA 1
ATOM 1435 C C . LEU A 1 180 ? -26.967 6.205 -1.016 1.00 28.69 180 LEU A C 1
ATOM 1437 O O . LEU A 1 180 ? -26.706 5.028 -0.765 1.00 28.69 180 LEU A O 1
ATOM 1441 N N . PHE A 1 181 ? -26.129 7.222 -0.807 1.00 38.22 181 PHE A N 1
ATOM 1442 C CA . PHE A 1 181 ? -24.905 7.162 -0.007 1.00 38.22 181 PHE A CA 1
ATOM 1443 C C . PHE A 1 181 ? -25.222 7.264 1.481 1.00 38.22 181 PHE A C 1
ATOM 1445 O O . PHE A 1 181 ? -26.182 7.996 1.816 1.00 38.22 181 PHE A O 1
#

Organism: NCBI:txid5288

Sequence (181 aa):
MQATQPLVVPVEAPHELETVDELREVLLSEDEGRLVVFECFDEDLGAFRPVPNARVLPFEKRASLAQAYPSLAIHHVSLTRPHRLELQRALRFSIAPRWIVCSGGPQPRVLERRHFASEEQLHAFLSQLVHDPPTPTSGTKVELRPRRWWRSDGTACDVICSERWNCYCAPSPPVFGLCLF